Protein AF-A0A931F8K4-F1 (afdb_monomer_lite)

Radius of gyration: 11.96 Å; chains: 1; bounding box: 26×22×25 Å

pLDDT: mean 83.98, std 13.16, range [52.84, 95.19]

Structure (mmCIF, N/CA/C/O backbone):
data_AF-A0A931F8K4-F1
#
_entry.id   AF-A0A931F8K4-F1
#
loop_
_atom_site.group_PDB
_atom_site.id
_atom_site.type_symbol
_atom_site.label_atom_id
_atom_site.label_alt_id
_atom_site.label_comp_id
_atom_site.label_asym_id
_atom_site.label_entity_id
_atom_site.label_seq_id
_atom_site.pdbx_PDB_ins_code
_atom_site.Cartn_x
_atom_site.Cartn_y
_atom_site.Cartn_z
_atom_site.occupancy
_atom_site.B_iso_or_equiv
_atom_site.auth_seq_id
_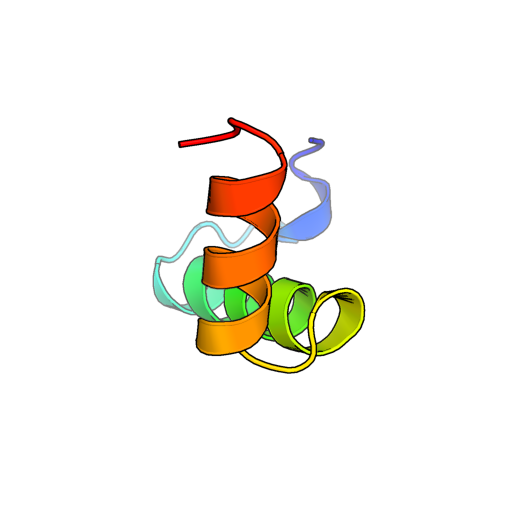atom_site.auth_comp_id
_atom_site.auth_asym_id
_atom_site.auth_atom_id
_atom_site.pdbx_PDB_model_num
ATOM 1 N N . LEU A 1 1 ? -0.722 11.278 1.758 1.00 55.97 1 LEU A N 1
ATOM 2 C CA . LEU A 1 1 ? -1.595 10.090 1.827 1.00 55.97 1 LEU A CA 1
ATOM 3 C C . LEU A 1 1 ? -2.554 10.375 2.970 1.00 55.97 1 LEU A C 1
ATOM 5 O O . LEU A 1 1 ? -2.110 10.384 4.109 1.00 55.97 1 LEU A O 1
ATOM 9 N N . ASP A 1 2 ? -3.767 10.828 2.666 1.00 52.84 2 ASP A N 1
ATOM 10 C CA . ASP A 1 2 ? -4.667 11.358 3.693 1.00 52.84 2 ASP A CA 1
ATOM 11 C C . ASP A 1 2 ? -5.111 10.271 4.677 1.00 52.84 2 ASP A C 1
ATOM 13 O O . ASP A 1 2 ? -5.405 9.138 4.295 1.00 52.84 2 ASP A O 1
ATOM 17 N N . ALA A 1 3 ? -5.205 10.666 5.948 1.00 58.00 3 ALA A N 1
ATOM 18 C CA . ALA A 1 3 ? -5.711 9.897 7.087 1.00 58.00 3 ALA A CA 1
ATOM 19 C C . ALA A 1 3 ? -7.107 9.266 6.873 1.00 58.00 3 ALA A C 1
ATOM 21 O O . ALA A 1 3 ? -7.538 8.410 7.645 1.00 58.00 3 ALA A O 1
ATOM 22 N N . SER A 1 4 ? -7.811 9.673 5.816 1.00 61.38 4 SER A N 1
ATOM 23 C CA . SER A 1 4 ? -9.133 9.189 5.426 1.00 61.38 4 SER A CA 1
ATOM 24 C C . SER A 1 4 ? -9.171 7.705 5.056 1.00 61.38 4 SER A C 1
ATOM 26 O O . SER A 1 4 ? -10.214 7.083 5.225 1.00 61.38 4 SER A O 1
ATOM 28 N N . TYR A 1 5 ? -8.059 7.109 4.617 1.00 57.78 5 TYR A N 1
ATOM 29 C CA . TYR A 1 5 ? -8.031 5.685 4.251 1.00 57.78 5 TYR A CA 1
ATOM 30 C C . TYR A 1 5 ? -8.167 4.730 5.438 1.00 57.78 5 TYR A C 1
ATOM 32 O O . TYR A 1 5 ? -8.567 3.584 5.255 1.00 57.78 5 TYR A O 1
ATOM 40 N N . LEU A 1 6 ? -7.856 5.189 6.651 1.00 61.34 6 LEU A N 1
ATOM 41 C CA . LEU A 1 6 ? -7.891 4.341 7.840 1.00 61.34 6 LEU A CA 1
ATOM 42 C C . LEU A 1 6 ? -9.230 4.411 8.584 1.00 61.34 6 LEU A C 1
ATOM 44 O O . LEU A 1 6 ? -9.375 3.755 9.606 1.00 61.34 6 LEU A O 1
ATOM 48 N N . ASN A 1 7 ? -10.213 5.195 8.112 1.00 65.88 7 ASN A N 1
ATOM 49 C CA . ASN A 1 7 ? -11.495 5.418 8.806 1.00 65.88 7 ASN A CA 1
ATOM 50 C C . ASN A 1 7 ? -11.341 5.818 10.294 1.00 65.88 7 ASN A C 1
ATOM 52 O O . ASN A 1 7 ? -12.241 5.602 11.101 1.00 65.88 7 ASN A O 1
ATOM 56 N N . GLY A 1 8 ? -10.194 6.396 10.669 1.00 65.94 8 GLY A N 1
ATOM 57 C CA . GLY A 1 8 ? -9.854 6.716 12.059 1.00 65.94 8 GLY A CA 1
ATOM 58 C C . GLY A 1 8 ? -9.349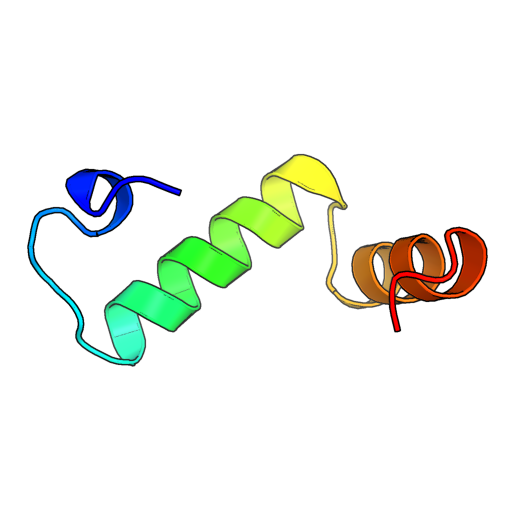 5.539 12.908 1.00 65.94 8 GLY A C 1
ATOM 59 O O . GLY A 1 8 ? -8.959 5.767 14.051 1.00 65.94 8 GLY A O 1
ATOM 60 N N . ASP A 1 9 ? -9.298 4.316 12.372 1.00 72.19 9 ASP A N 1
ATOM 61 C CA . ASP A 1 9 ? -8.729 3.137 13.028 1.00 72.19 9 ASP A CA 1
ATOM 62 C C . ASP A 1 9 ? -7.272 2.927 12.585 1.00 72.19 9 ASP A C 1
ATOM 64 O O . ASP A 1 9 ? -6.972 2.375 11.526 1.00 72.19 9 ASP A O 1
ATOM 68 N N . TYR A 1 10 ? -6.348 3.393 13.421 1.00 75.94 10 TYR A N 1
ATOM 69 C CA . TYR A 1 10 ? -4.905 3.261 13.215 1.00 75.94 10 TYR A CA 1
ATOM 70 C C . TYR A 1 10 ? -4.327 2.001 13.868 1.00 75.94 10 TYR A C 1
ATOM 72 O O . TYR A 1 10 ? -3.114 1.931 14.070 1.00 75.94 10 TYR A O 1
ATOM 80 N N . SER A 1 11 ? -5.160 1.026 14.245 1.00 82.19 11 SER A N 1
ATOM 81 C CA . SER A 1 11 ? -4.664 -0.244 14.767 1.00 82.19 11 SER A CA 1
ATOM 82 C C . SER A 1 11 ? -3.756 -0.929 13.743 1.00 82.19 11 SER A C 1
ATOM 84 O O . SER A 1 11 ? -3.970 -0.839 12.534 1.00 82.19 11 SER A O 1
ATOM 86 N N . ALA A 1 12 ? -2.737 -1.640 14.231 1.00 84.31 12 ALA A N 1
ATOM 87 C CA . ALA A 1 12 ? -1.820 -2.388 13.370 1.00 84.31 12 ALA A CA 1
ATOM 88 C C . ALA A 1 12 ? -2.572 -3.387 12.470 1.00 84.31 12 ALA A C 1
ATOM 90 O O . ALA A 1 12 ? -2.231 -3.535 11.304 1.00 84.31 12 ALA A O 1
ATOM 91 N N . ALA A 1 13 ? -3.654 -3.986 12.983 1.00 84.25 13 ALA A N 1
ATOM 92 C CA . ALA A 1 13 ? -4.518 -4.878 12.219 1.00 84.25 13 ALA A CA 1
ATOM 93 C C . ALA A 1 13 ? -5.198 -4.170 11.035 1.00 84.25 13 ALA A C 1
ATOM 95 O O . ALA A 1 13 ? -5.172 -4.684 9.921 1.00 84.25 13 ALA A O 1
ATOM 96 N N . ASN A 1 14 ? -5.772 -2.978 11.237 1.00 82.00 14 ASN A N 1
ATOM 97 C CA . ASN A 1 14 ? -6.381 -2.235 10.133 1.00 82.00 14 ASN A CA 1
ATOM 98 C C . ASN A 1 14 ? -5.324 -1.736 9.131 1.00 82.00 14 ASN A C 1
ATOM 100 O O . ASN A 1 14 ? -5.552 -1.765 7.925 1.00 82.00 14 ASN A O 1
ATOM 104 N N . GLN A 1 15 ? -4.140 -1.339 9.611 1.00 84.75 15 GLN A N 1
ATOM 105 C CA . GLN A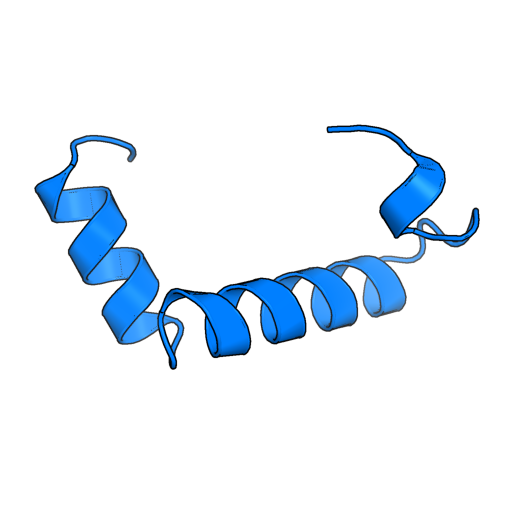 1 15 ? -3.019 -0.961 8.744 1.00 84.75 15 GLN A CA 1
ATOM 106 C C . GLN A 1 15 ? -2.555 -2.123 7.860 1.00 84.75 15 GLN A C 1
ATOM 108 O O . GLN A 1 15 ? -2.318 -1.920 6.672 1.00 84.75 15 GLN A O 1
ATOM 113 N N . GLU A 1 16 ? -2.457 -3.329 8.419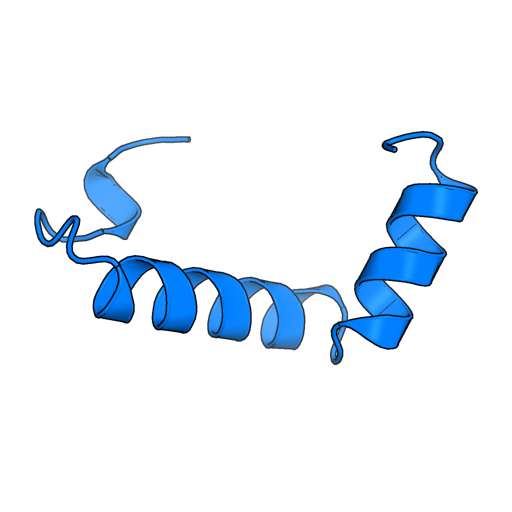 1.00 87.69 16 GLU A N 1
ATOM 114 C CA . GLU A 1 16 ? -2.059 -4.531 7.688 1.00 87.69 16 GLU A CA 1
ATOM 115 C C . GLU A 1 16 ? -3.119 -4.922 6.653 1.00 87.69 16 GLU A C 1
ATOM 117 O O . GLU A 1 16 ? -2.783 -5.115 5.489 1.00 87.69 16 GLU A O 1
ATOM 122 N N . ILE A 1 17 ? -4.408 -4.894 7.016 1.00 88.81 17 ILE A N 1
ATOM 123 C CA . ILE A 1 17 ? -5.514 -5.149 6.078 1.00 88.81 17 ILE A CA 1
ATOM 124 C C . ILE A 1 17 ? -5.496 -4.149 4.916 1.00 88.81 17 ILE A C 1
ATOM 126 O O . ILE A 1 17 ? -5.600 -4.544 3.755 1.00 88.81 17 ILE A O 1
ATOM 130 N N . VAL A 1 18 ? -5.359 -2.853 5.205 1.00 88.62 18 VAL A N 1
ATOM 131 C CA . VAL A 1 18 ? -5.326 -1.812 4.167 1.00 88.62 18 VAL A CA 1
ATOM 132 C C . VAL A 1 18 ? -4.086 -1.960 3.281 1.00 88.62 18 VAL A C 1
ATOM 134 O O . VAL A 1 18 ? -4.186 -1.821 2.060 1.00 88.62 18 VAL A O 1
ATOM 137 N N . ALA A 1 19 ? -2.927 -2.279 3.863 1.00 88.62 19 ALA A N 1
ATOM 138 C CA . ALA A 1 19 ? -1.702 -2.528 3.112 1.00 88.62 19 ALA A CA 1
ATOM 139 C C . ALA A 1 19 ? -1.829 -3.761 2.207 1.00 88.62 19 ALA A C 1
ATOM 141 O O . ALA A 1 19 ? -1.479 -3.683 1.029 1.00 88.62 19 ALA A O 1
ATOM 142 N N . GLU A 1 20 ? -2.383 -4.865 2.714 1.00 91.44 20 GLU A N 1
ATOM 143 C CA . GLU A 1 20 ? -2.633 -6.069 1.924 1.00 91.44 20 GLU A CA 1
ATOM 144 C C . GLU A 1 20 ? -3.615 -5.809 0.785 1.00 91.44 20 GLU A C 1
ATOM 146 O O . GLU A 1 20 ? -3.334 -6.173 -0.354 1.00 91.44 20 GLU A O 1
ATOM 151 N N . GLN A 1 21 ? -4.733 -5.127 1.050 1.00 92.50 21 GLN A N 1
ATOM 152 C CA . GLN A 1 21 ? -5.704 -4.768 0.013 1.00 92.50 21 GLN A CA 1
ATOM 153 C C . GLN A 1 21 ? -5.069 -3.909 -1.082 1.00 92.50 21 GLN A C 1
ATOM 155 O O . GLN A 1 21 ? -5.296 -4.140 -2.271 1.00 92.50 21 GLN A O 1
ATOM 160 N N . TYR A 1 22 ? -4.245 -2.935 -0.696 1.00 92.50 22 TYR A N 1
ATOM 161 C CA . TYR A 1 22 ? -3.531 -2.088 -1.641 1.00 92.50 22 TYR A CA 1
ATOM 162 C C . TYR A 1 22 ? -2.525 -2.885 -2.478 1.00 92.50 22 TYR A C 1
ATOM 164 O O . TYR A 1 22 ? -2.500 -2.753 -3.705 1.00 92.50 22 TYR A O 1
ATOM 172 N N . VAL A 1 23 ? -1.716 -3.734 -1.839 1.00 94.44 23 VAL A N 1
ATOM 173 C CA . VAL A 1 23 ? -0.718 -4.562 -2.524 1.00 94.44 23 VAL A CA 1
ATOM 174 C C . VAL A 1 23 ? -1.389 -5.556 -3.463 1.00 94.44 23 VAL A C 1
ATOM 176 O O . VAL A 1 23 ? -1.003 -5.642 -4.629 1.00 94.44 23 VAL A O 1
ATOM 179 N N . ALA A 1 24 ? -2.436 -6.238 -3.007 1.00 94.12 24 ALA A N 1
ATOM 180 C CA . ALA A 1 24 ? -3.214 -7.158 -3.823 1.00 94.12 24 ALA A CA 1
ATOM 181 C C . ALA A 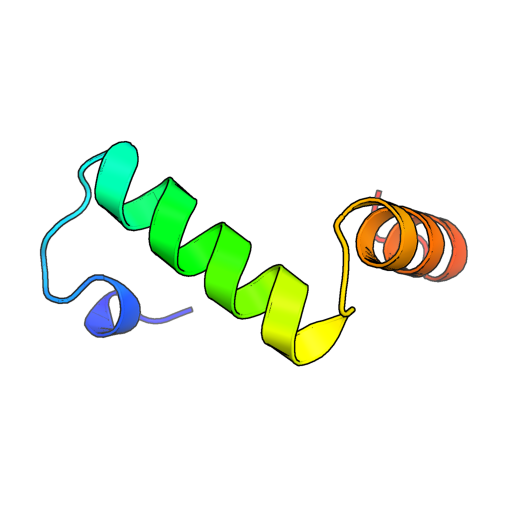1 24 ? -3.865 -6.441 -5.015 1.00 94.12 24 ALA A C 1
ATOM 183 O O . ALA A 1 24 ? -3.776 -6.916 -6.143 1.00 94.12 24 ALA A O 1
ATOM 184 N N . SER A 1 25 ? -4.461 -5.263 -4.809 1.00 93.50 25 SER A N 1
ATOM 185 C CA . SER A 1 25 ? -5.113 -4.525 -5.896 1.00 93.50 25 SER A CA 1
ATOM 186 C C . SER A 1 25 ? -4.127 -3.955 -6.916 1.00 93.50 25 SER A C 1
ATOM 188 O O . SER A 1 25 ? -4.462 -3.884 -8.098 1.00 93.50 25 SER A O 1
ATOM 190 N N . ARG A 1 26 ? -2.953 -3.486 -6.482 1.00 95.06 26 ARG A N 1
ATOM 191 C CA . ARG A 1 26 ? -1.996 -2.787 -7.354 1.00 95.06 26 ARG A CA 1
ATOM 192 C C . ARG A 1 26 ? -0.966 -3.715 -7.987 1.00 95.06 26 ARG A C 1
ATOM 194 O O . ARG A 1 26 ? -0.577 -3.493 -9.130 1.00 95.06 26 ARG A O 1
ATOM 201 N N . TYR A 1 27 ? -0.509 -4.712 -7.240 1.00 94.94 27 TYR A N 1
ATOM 202 C CA . TYR A 1 27 ? 0.599 -5.589 -7.618 1.00 94.94 27 TYR A CA 1
ATOM 203 C C . TYR A 1 27 ? 0.197 -7.069 -7.665 1.00 94.94 27 TYR A C 1
ATOM 205 O O . TYR A 1 27 ? 0.939 -7.883 -8.207 1.00 94.94 27 TYR A O 1
ATOM 213 N N . GLY A 1 28 ? -0.962 -7.444 -7.116 1.00 94.50 28 GLY A N 1
ATOM 214 C CA . GLY A 1 28 ? -1.453 -8.825 -7.063 1.00 94.50 28 GLY A CA 1
ATOM 215 C C . GLY A 1 28 ? -0.864 -9.649 -5.917 1.00 94.50 28 GLY A C 1
ATOM 216 O O . GLY A 1 28 ? -1.583 -10.417 -5.289 1.00 94.50 28 GLY A O 1
ATOM 217 N N . SER A 1 29 ? 0.425 -9.475 -5.619 1.00 94.50 29 SER A N 1
ATOM 218 C CA . SER A 1 29 ? 1.133 -10.148 -4.521 1.00 94.50 29 SER A CA 1
ATOM 219 C C . SER A 1 29 ? 2.260 -9.276 -3.969 1.00 94.50 29 SER A C 1
ATOM 221 O O . SER A 1 29 ? 2.727 -8.346 -4.636 1.00 94.50 29 SER A O 1
ATOM 223 N N . TRP A 1 30 ? 2.728 -9.598 -2.764 1.00 92.94 30 TRP A N 1
ATOM 224 C CA . TRP A 1 30 ? 3.886 -8.939 -2.162 1.00 92.94 30 TRP A CA 1
ATOM 225 C C . TRP A 1 30 ? 5.180 -9.228 -2.928 1.00 92.94 30 TRP A C 1
ATOM 227 O O . TRP A 1 30 ? 6.011 -8.330 -3.057 1.00 92.94 30 TRP A O 1
ATOM 237 N N . GLU A 1 31 ? 5.342 -10.424 -3.503 1.00 95.19 31 GLU A N 1
ATOM 238 C CA . GLU A 1 31 ? 6.486 -10.736 -4.364 1.00 95.19 31 GLU A CA 1
ATOM 239 C C . GLU A 1 31 ? 6.522 -9.832 -5.602 1.00 95.19 31 GLU A C 1
ATOM 241 O O . GLU A 1 31 ? 7.567 -9.265 -5.928 1.00 95.19 31 GLU A O 1
ATOM 246 N N . ALA A 1 32 ? 5.377 -9.645 -6.265 1.00 93.88 32 ALA A N 1
ATOM 247 C CA . ALA A 1 32 ? 5.271 -8.754 -7.417 1.00 93.88 32 ALA A CA 1
ATOM 248 C C . ALA A 1 32 ? 5.486 -7.281 -7.032 1.00 93.88 32 ALA A C 1
ATOM 250 O O . ALA A 1 32 ? 6.133 -6.539 -7.772 1.00 93.88 32 ALA A O 1
ATOM 251 N N . ALA A 1 33 ? 4.992 -6.864 -5.861 1.00 94.94 33 ALA A N 1
ATOM 252 C CA . ALA A 1 33 ? 5.214 -5.519 -5.338 1.00 94.94 33 ALA A CA 1
ATOM 253 C C . ALA A 1 33 ? 6.699 -5.254 -5.075 1.00 94.94 33 ALA A C 1
ATOM 255 O O . ALA A 1 33 ? 7.235 -4.244 -5.527 1.00 94.94 33 ALA A O 1
ATOM 256 N N . LYS A 1 34 ? 7.383 -6.198 -4.418 1.00 93.31 34 LYS A N 1
ATOM 257 C CA . LYS A 1 34 ? 8.817 -6.117 -4.142 1.00 93.31 34 LYS A CA 1
ATOM 258 C C . LYS A 1 34 ? 9.634 -6.035 -5.430 1.00 93.31 34 LYS A C 1
ATOM 260 O O . LYS A 1 34 ? 10.452 -5.130 -5.561 1.00 93.31 34 LYS A O 1
ATOM 265 N N . ALA A 1 35 ? 9.363 -6.912 -6.397 1.00 94.94 35 ALA A N 1
ATOM 266 C CA . ALA A 1 35 ? 10.037 -6.882 -7.694 1.00 94.94 35 ALA A CA 1
ATOM 267 C C . ALA A 1 35 ? 9.823 -5.542 -8.420 1.00 94.94 35 ALA A C 1
ATOM 269 O O . ALA A 1 35 ? 10.751 -4.996 -9.016 1.00 94.94 35 ALA A O 1
ATOM 270 N N . PHE A 1 36 ? 8.612 -4.980 -8.338 1.00 93.62 36 PHE A N 1
ATOM 271 C CA . PHE A 1 36 ? 8.319 -3.659 -8.883 1.00 93.62 36 PHE A CA 1
ATOM 272 C C . PHE A 1 36 ? 9.121 -2.558 -8.172 1.00 93.62 36 PHE A C 1
ATOM 274 O O . PHE A 1 36 ? 9.707 -1.714 -8.846 1.00 93.62 36 PHE A O 1
ATOM 281 N N . TRP A 1 37 ? 9.179 -2.543 -6.838 1.00 93.69 37 TRP A N 1
ATOM 282 C CA . TRP A 1 37 ? 9.917 -1.515 -6.092 1.00 93.69 37 TRP A CA 1
ATOM 283 C C . TRP A 1 37 ? 11.423 -1.570 -6.340 1.00 93.69 37 TRP A C 1
ATOM 285 O O . TRP A 1 37 ? 12.022 -0.521 -6.5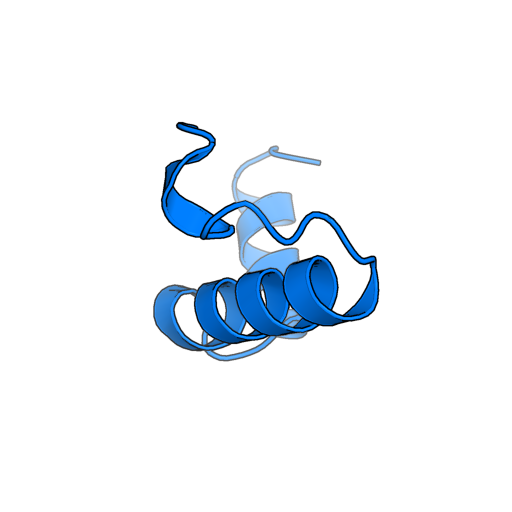74 1.00 93.69 37 TRP A O 1
ATOM 295 N N . GLU A 1 38 ? 12.009 -2.769 -6.367 1.00 94.38 38 GLU A N 1
ATOM 296 C CA . GLU A 1 38 ? 13.423 -2.982 -6.699 1.00 94.38 38 GLU A CA 1
ATOM 297 C C . GLU A 1 38 ? 13.736 -2.491 -8.121 1.00 94.38 38 GLU A C 1
ATOM 299 O O . GLU A 1 38 ? 14.713 -1.775 -8.333 1.00 94.38 38 GLU A O 1
ATOM 304 N N . ALA A 1 39 ? 12.867 -2.791 -9.092 1.00 92.69 39 ALA A N 1
ATOM 305 C CA . ALA A 1 39 ? 13.029 -2.330 -10.472 1.00 92.69 39 ALA A CA 1
ATOM 306 C C . ALA A 1 39 ? 12.877 -0.805 -10.636 1.00 92.69 39 ALA A C 1
ATOM 308 O O . ALA A 1 39 ? 13.432 -0.232 -11.573 1.00 92.69 39 ALA A O 1
ATOM 309 N N . ASN A 1 40 ? 12.125 -0.145 -9.750 1.00 92.25 40 ASN A N 1
ATOM 310 C CA . ASN A 1 40 ? 11.875 1.300 -9.799 1.00 92.25 40 ASN A CA 1
ATOM 311 C C . ASN A 1 40 ? 12.772 2.113 -8.844 1.00 92.25 40 ASN A C 1
ATOM 313 O O . ASN A 1 40 ? 12.659 3.339 -8.818 1.00 92.25 40 ASN A O 1
ATOM 317 N N . GLY A 1 41 ? 13.652 1.466 -8.069 1.00 91.12 41 GLY A N 1
ATOM 318 C CA . GLY A 1 41 ? 14.543 2.130 -7.109 1.00 91.12 41 GLY A CA 1
ATOM 319 C C . GLY A 1 41 ? 13.807 2.785 -5.938 1.00 91.12 41 GLY A C 1
ATOM 320 O O . GLY A 1 41 ? 14.227 3.828 -5.444 1.00 91.12 41 GLY A O 1
ATOM 321 N N . TRP A 1 42 ? 12.663 2.225 -5.537 1.00 84.75 42 TRP A N 1
ATOM 322 C CA . TRP A 1 42 ? 11.871 2.726 -4.403 1.00 84.75 42 TRP A CA 1
ATOM 323 C C . TRP A 1 42 ? 12.311 2.125 -3.061 1.00 84.75 42 TRP A C 1
ATOM 325 O O . TRP A 1 42 ? 11.746 2.482 -2.026 1.00 84.75 42 TRP A O 1
ATOM 335 N N . TYR A 1 43 ? 13.303 1.230 -3.095 1.00 67.38 43 TYR A N 1
ATOM 336 C CA . TYR A 1 43 ? 13.936 0.589 -1.948 1.00 67.38 43 TYR A CA 1
ATOM 337 C C . TYR A 1 43 ? 15.459 0.648 -2.077 1.00 67.38 43 TYR A C 1
ATOM 339 O O . TYR A 1 43 ? 15.947 0.447 -3.214 1.00 67.38 43 TYR A O 1
#

Foldseek 3Di:
DDPVLQVPPPDPVSVVVSVQVVCCVPQVDPVSVVVVCVVVVVD

Secondary structure (DSSP, 8-state):
--GGGGTT---HHHHHHHHHHHHHHHHSSHHHHHHHHHHHT--

Sequence (43 aa):
LDASYLNGDYSAANQEIVAEQYVASRYGSWEAAKAFWEANGWY

Organism: NCBI:txid2771493